Protein AF-A0AAD7PXU4-F1 (afdb_monomer)

Sequence (108 aa):
MTDHETQLEQERKEREARAADGGWTVVVHHKGRKKTTDSESGIAVGSVAQAVVEDKVAKKKHKEVGLDFYRFQKREAQRNEVMTLQKKFEEDKKRIQLLRAARKFKPY

Foldseek 3Di:
DPVVVVVVVVVVVVVQVVCVVVVHHDDDDPPDDPVQADPPPRDRPDDDDVVVVVVVVVPDDPPDCPCPVDPVSVVVVVVVVVVVVVVVVVVVVVVVVVVVVVDPDDPD

Solvent-accessible surface area (backbone atoms only — not comparable to full-atom values): 6874 Å² total; per-residue (Å²): 126,66,65,64,57,54,53,55,53,50,55,50,52,53,53,53,52,62,34,53,78,71,78,48,79,82,86,76,80,81,88,80,77,76,94,40,53,51,92,88,74,70,54,69,72,73,80,76,55,66,68,64,53,51,54,54,54,70,69,44,73,80,90,55,84,55,95,56,81,47,75,64,51,52,53,49,53,51,49,52,51,51,52,54,51,52,54,51,49,54,53,48,51,52,52,51,51,54,52,56,72,71,50,81,81,73,96,121

Structure (mmCIF, N/CA/C/O backbone):
data_AF-A0AAD7PXU4-F1
#
_entry.id   AF-A0AAD7PXU4-F1
#
loop_
_atom_site.group_PDB
_atom_site.id
_atom_site.type_symbol
_atom_site.label_atom_id
_atom_site.label_alt_id
_atom_site.label_comp_id
_atom_site.label_asym_id
_atom_site.label_entity_id
_atom_site.label_seq_id
_atom_site.pdbx_PDB_ins_code
_atom_site.Cartn_x
_atom_site.Cartn_y
_atom_site.Cartn_z
_atom_site.occupancy
_atom_site.B_iso_or_equiv
_atom_site.auth_seq_id
_atom_site.auth_comp_id
_atom_site.auth_asym_id
_atom_site.auth_atom_id
_atom_site.pdbx_PDB_model_num
ATOM 1 N N . MET A 1 1 ? 32.723 28.538 -53.631 1.00 51.88 1 MET A N 1
ATOM 2 C CA . MET A 1 1 ? 31.747 28.253 -52.550 1.00 51.88 1 MET A CA 1
ATOM 3 C C . MET A 1 1 ? 31.059 26.900 -52.733 1.00 51.88 1 MET A C 1
ATOM 5 O O . MET A 1 1 ? 30.676 26.315 -51.737 1.00 51.88 1 MET A O 1
ATOM 9 N N . THR A 1 2 ? 30.956 26.369 -53.955 1.00 61.09 2 THR A N 1
ATOM 10 C CA .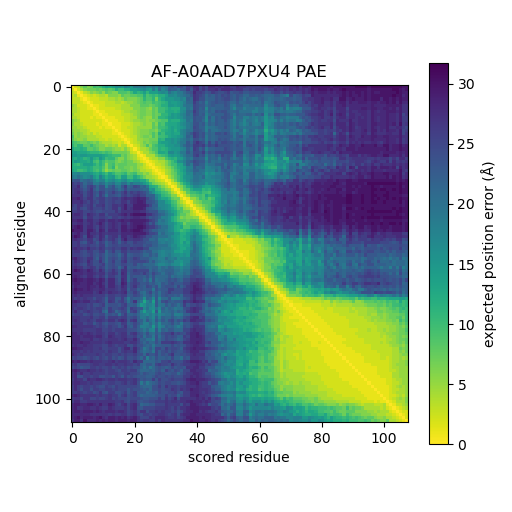 THR A 1 2 ? 30.355 25.057 -54.269 1.00 61.09 2 THR A CA 1
ATOM 11 C C . THR A 1 2 ? 31.239 23.861 -53.905 1.00 61.09 2 THR A C 1
ATOM 13 O O . THR A 1 2 ? 30.738 22.817 -53.504 1.00 61.09 2 THR A O 1
ATOM 16 N N . ASP A 1 3 ? 32.561 24.013 -53.986 1.00 65.69 3 ASP A N 1
ATOM 17 C CA . ASP A 1 3 ? 33.477 22.867 -53.898 1.00 65.69 3 ASP A CA 1
ATOM 18 C C . ASP A 1 3 ? 33.552 22.282 -52.478 1.00 65.69 3 ASP A C 1
ATOM 20 O O . ASP A 1 3 ? 33.613 21.069 -52.296 1.00 65.69 3 ASP A O 1
ATOM 24 N N . HIS A 1 4 ? 33.441 23.134 -51.456 1.00 67.62 4 HIS A N 1
ATOM 25 C CA . HIS A 1 4 ? 33.447 22.712 -50.054 1.00 67.62 4 HIS A CA 1
ATOM 26 C C . HIS A 1 4 ? 32.209 21.875 -49.692 1.00 67.62 4 HIS A C 1
ATOM 28 O O . HIS A 1 4 ? 32.315 20.901 -48.954 1.00 67.62 4 HIS A O 1
ATOM 34 N N . GLU A 1 5 ? 31.035 22.210 -50.237 1.00 69.31 5 GLU A N 1
ATOM 35 C CA . GLU A 1 5 ? 29.807 21.433 -50.016 1.00 69.31 5 GLU A CA 1
ATOM 36 C C . GLU A 1 5 ? 29.887 20.061 -50.694 1.00 69.31 5 GLU A C 1
ATOM 3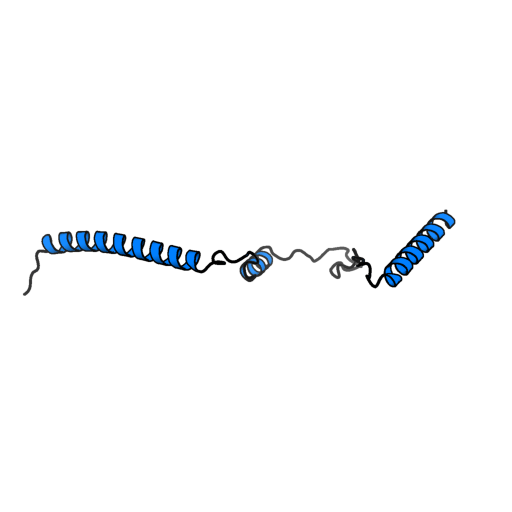8 O O . GLU A 1 5 ? 29.492 19.054 -50.105 1.00 69.31 5 GLU A O 1
ATOM 43 N N . THR A 1 6 ? 30.476 19.999 -51.893 1.00 76.44 6 THR A N 1
ATOM 44 C CA . THR A 1 6 ? 30.658 18.728 -52.609 1.00 76.44 6 THR A CA 1
ATOM 45 C C . THR A 1 6 ? 31.620 17.778 -51.894 1.00 76.44 6 THR A C 1
ATOM 47 O O . THR A 1 6 ? 31.345 16.580 -51.822 1.00 76.44 6 THR A O 1
ATOM 50 N N . GLN A 1 7 ? 32.700 18.301 -51.303 1.00 74.81 7 GLN A N 1
ATOM 51 C CA . GLN A 1 7 ? 33.641 17.502 -50.510 1.00 74.81 7 GLN A CA 1
ATOM 52 C C . GLN A 1 7 ? 32.977 16.937 -49.247 1.00 74.81 7 GLN A C 1
ATOM 54 O O . GLN A 1 7 ? 33.157 15.765 -48.918 1.00 74.81 7 GLN A O 1
ATOM 59 N N . LEU A 1 8 ? 32.135 17.735 -48.587 1.00 75.06 8 LEU A N 1
ATOM 60 C CA . LEU A 1 8 ? 31.433 17.334 -47.366 1.00 75.06 8 LEU A CA 1
ATOM 61 C C . LEU A 1 8 ? 30.385 16.235 -47.622 1.00 75.06 8 LEU A C 1
ATOM 63 O O . LEU A 1 8 ? 30.201 15.336 -46.797 1.00 75.06 8 LEU A O 1
ATOM 67 N N . GLU A 1 9 ? 29.706 16.270 -48.774 1.00 71.12 9 GLU A N 1
ATOM 68 C CA . GLU A 1 9 ? 28.792 15.193 -49.176 1.00 71.12 9 GLU A CA 1
ATOM 69 C C . GLU A 1 9 ? 29.515 13.885 -49.512 1.00 71.12 9 GLU A C 1
ATOM 71 O O . GLU A 1 9 ? 28.997 12.806 -49.204 1.00 71.12 9 GLU A O 1
ATOM 76 N N . GLN A 1 10 ? 30.684 13.965 -50.153 1.00 76.31 10 GLN A N 1
ATOM 77 C CA . GLN A 1 10 ? 31.490 12.789 -50.487 1.00 76.31 10 GLN A CA 1
ATOM 78 C C . GLN A 1 10 ? 31.989 12.095 -49.218 1.00 76.31 10 GLN A C 1
ATOM 80 O O . GLN A 1 10 ? 31.752 10.899 -49.047 1.00 76.31 10 GLN A O 1
ATOM 85 N N . GLU A 1 11 ? 32.548 12.855 -48.273 1.00 76.38 11 GLU A N 1
ATOM 86 C CA . GLU A 1 11 ? 33.023 12.323 -46.990 1.00 76.38 11 GLU A CA 1
ATOM 87 C C . GLU A 1 11 ? 31.890 11.655 -46.192 1.00 76.38 11 GLU A C 1
ATOM 89 O O . GLU A 1 11 ? 32.058 10.589 -45.590 1.00 76.38 11 GLU A O 1
ATOM 94 N N . ARG A 1 12 ? 30.687 12.242 -46.223 1.00 73.56 12 ARG A N 1
ATOM 95 C CA . ARG A 1 12 ? 29.518 11.665 -45.556 1.00 73.56 12 ARG A CA 1
ATOM 96 C C . ARG A 1 12 ? 29.105 10.325 -46.173 1.00 73.56 12 ARG A C 1
ATOM 98 O O . ARG A 1 12 ? 28.836 9.383 -45.426 1.00 73.56 12 ARG A O 1
ATOM 105 N N . LYS A 1 13 ? 29.068 10.226 -47.504 1.00 76.06 13 LYS A N 1
ATOM 10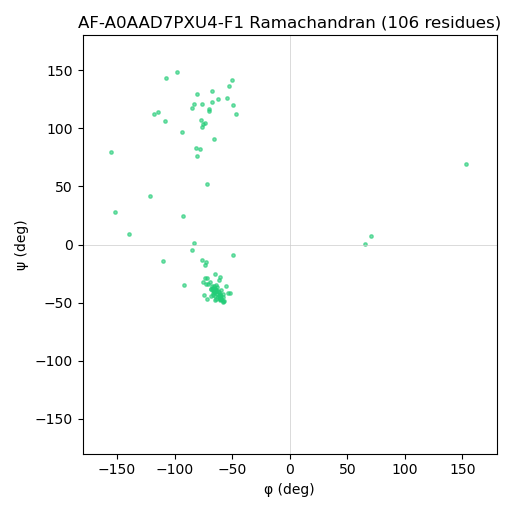6 C CA . LYS A 1 13 ? 28.726 8.983 -48.219 1.00 76.06 13 LYS A CA 1
ATOM 107 C C . LYS A 1 13 ? 29.765 7.888 -47.971 1.00 76.06 13 LYS A C 1
ATOM 109 O O . LYS A 1 13 ? 29.389 6.745 -47.727 1.00 76.06 13 LYS A O 1
ATOM 114 N N . GLU A 1 14 ? 31.051 8.233 -47.956 1.00 75.81 14 GLU A N 1
ATOM 115 C CA . GLU A 1 14 ? 32.131 7.290 -47.634 1.00 75.81 14 GLU A CA 1
ATOM 116 C C . GLU A 1 14 ? 32.039 6.772 -46.196 1.00 75.81 14 GLU A C 1
ATOM 118 O O . GLU A 1 14 ? 32.234 5.582 -45.937 1.00 75.81 14 GLU A O 1
ATOM 123 N N . ARG A 1 15 ? 31.684 7.644 -45.249 1.00 69.38 15 ARG A N 1
ATOM 124 C CA . ARG A 1 15 ? 31.475 7.258 -43.850 1.00 69.38 15 ARG A CA 1
ATOM 125 C C . ARG A 1 15 ? 30.261 6.345 -43.670 1.00 69.38 15 ARG A C 1
ATOM 127 O O . ARG A 1 15 ? 30.326 5.415 -42.868 1.00 69.38 15 ARG A O 1
ATOM 134 N N . GLU A 1 16 ? 29.174 6.599 -44.398 1.00 67.50 16 GLU A N 1
ATOM 135 C CA . GLU A 1 16 ? 27.981 5.742 -44.411 1.00 67.50 16 GLU A CA 1
ATOM 136 C C . GLU A 1 16 ? 28.287 4.368 -45.040 1.00 67.50 16 GLU A C 1
ATOM 138 O O . GLU A 1 16 ? 27.903 3.345 -44.471 1.00 67.50 16 GLU A O 1
ATOM 143 N N . ALA A 1 17 ? 29.057 4.323 -46.134 1.00 70.06 17 ALA A N 1
ATOM 144 C CA . ALA A 1 17 ? 29.501 3.076 -46.762 1.00 70.06 17 ALA A CA 1
ATOM 145 C C . ALA A 1 17 ? 30.415 2.254 -45.836 1.00 70.06 17 ALA A C 1
ATOM 147 O O . ALA A 1 17 ? 30.163 1.075 -45.603 1.00 70.06 17 ALA A O 1
ATOM 148 N N . ARG A 1 18 ? 31.406 2.898 -45.204 1.00 67.38 18 ARG A N 1
ATOM 149 C CA . ARG A 1 18 ? 32.304 2.243 -44.237 1.00 67.38 18 ARG A CA 1
ATOM 150 C C . ARG A 1 18 ? 31.556 1.691 -43.017 1.00 67.38 18 ARG A C 1
ATOM 152 O O . ARG A 1 18 ? 31.989 0.704 -42.429 1.00 67.38 18 ARG A O 1
ATOM 159 N N . ALA A 1 19 ? 30.451 2.316 -42.611 1.00 64.50 19 ALA A N 1
ATOM 160 C CA . ALA A 1 19 ? 29.620 1.799 -41.527 1.00 64.50 19 ALA A CA 1
ATOM 161 C C . ALA A 1 19 ? 28.813 0.554 -41.946 1.00 64.50 19 ALA A C 1
ATOM 163 O O . ALA A 1 19 ? 28.630 -0.351 -41.131 1.00 64.50 19 ALA A O 1
ATOM 164 N N . ALA A 1 20 ? 28.379 0.475 -43.209 1.00 64.12 20 ALA A N 1
ATOM 165 C CA . ALA A 1 20 ? 27.622 -0.662 -43.733 1.00 64.12 20 ALA A CA 1
ATOM 166 C C . ALA A 1 20 ? 28.448 -1.964 -43.776 1.00 64.12 20 ALA A C 1
ATOM 168 O O . ALA A 1 20 ? 27.913 -3.028 -43.457 1.00 64.12 20 ALA A O 1
ATOM 169 N N . ASP A 1 21 ? 29.750 -1.878 -44.064 1.00 71.12 21 ASP A N 1
ATOM 170 C CA . ASP A 1 21 ? 30.656 -3.039 -44.131 1.00 71.12 21 ASP A CA 1
ATOM 171 C C . ASP A 1 21 ? 30.837 -3.752 -42.776 1.00 71.12 21 ASP A C 1
ATOM 173 O O . ASP A 1 21 ? 31.115 -4.949 -42.720 1.00 71.12 21 ASP A O 1
ATOM 177 N N . GLY A 1 22 ? 30.647 -3.035 -41.663 1.00 76.62 22 GLY A N 1
ATOM 178 C CA . GLY A 1 22 ? 30.750 -3.577 -40.305 1.00 76.62 22 GLY A CA 1
ATOM 179 C C . GLY A 1 22 ? 29.487 -4.278 -39.798 1.00 76.62 22 GLY A C 1
ATOM 180 O O . GLY A 1 22 ? 29.464 -4.700 -38.643 1.00 76.62 22 GLY A O 1
ATOM 181 N N . GLY A 1 23 ? 28.422 -4.363 -40.607 1.00 79.94 23 GLY A N 1
ATOM 182 C CA . GLY A 1 23 ? 27.139 -4.958 -40.209 1.00 79.94 23 GLY A CA 1
ATOM 183 C C . GLY A 1 23 ? 26.328 -4.131 -39.198 1.00 79.94 23 GLY A C 1
ATOM 184 O O . GLY A 1 23 ? 25.293 -4.596 -38.723 1.00 79.94 23 GLY A O 1
ATOM 185 N N . TRP A 1 24 ? 26.760 -2.905 -38.879 1.00 70.75 24 TRP A N 1
ATOM 186 C CA . TRP A 1 24 ? 26.060 -1.981 -37.982 1.00 70.75 24 TRP A CA 1
ATOM 187 C C . TRP A 1 24 ? 25.578 -0.756 -38.758 1.00 70.75 24 TRP A C 1
ATOM 189 O O . TRP A 1 24 ? 26.365 0.069 -39.212 1.00 70.75 24 TRP A O 1
ATOM 199 N N . THR A 1 25 ? 24.264 -0.588 -38.880 1.00 78.12 25 THR A N 1
ATOM 200 C CA . THR A 1 25 ? 23.682 0.589 -39.538 1.00 78.12 25 THR A CA 1
ATOM 201 C C . THR A 1 25 ? 23.653 1.795 -38.598 1.00 78.12 25 THR A C 1
ATOM 203 O O . THR A 1 25 ? 23.126 1.706 -37.486 1.00 78.12 25 THR A O 1
ATOM 206 N N . VAL A 1 26 ? 24.150 2.948 -39.059 1.00 79.38 26 VAL A N 1
ATOM 207 C CA . VAL A 1 26 ? 24.058 4.222 -38.325 1.00 79.38 26 VAL A CA 1
ATOM 208 C C . VAL A 1 26 ? 22.608 4.708 -38.320 1.00 79.38 26 VAL A C 1
ATOM 210 O O . VAL A 1 26 ? 22.039 5.026 -39.362 1.00 79.38 26 VAL A O 1
ATOM 213 N N . VAL A 1 27 ? 22.003 4.800 -37.133 1.00 79.94 27 VAL A N 1
ATOM 214 C CA . VAL A 1 27 ? 20.660 5.370 -36.970 1.00 79.94 27 VAL A CA 1
ATOM 215 C C . VAL A 1 27 ? 20.748 6.890 -37.081 1.00 79.94 27 VAL A C 1
ATOM 217 O O . VAL A 1 27 ? 21.161 7.577 -36.146 1.00 79.94 27 VAL A O 1
ATOM 220 N N . VAL A 1 28 ? 20.339 7.431 -38.227 1.00 79.81 28 VAL A N 1
ATOM 221 C CA . VAL A 1 28 ? 20.199 8.878 -38.416 1.00 79.81 28 VAL A CA 1
ATOM 222 C C . VAL A 1 28 ? 18.825 9.311 -37.912 1.00 79.81 28 VAL A C 1
ATOM 224 O O . VAL A 1 28 ? 17.788 8.911 -38.440 1.00 79.81 28 VAL A O 1
ATOM 227 N N . HIS A 1 29 ? 18.793 10.160 -36.885 1.00 66.12 29 HIS A N 1
ATOM 228 C CA . HIS A 1 29 ? 17.549 10.786 -36.452 1.00 66.12 29 HIS A CA 1
ATOM 229 C C . HIS A 1 29 ? 17.193 11.929 -37.414 1.00 66.12 29 HIS A C 1
ATOM 231 O O . HIS A 1 29 ? 17.802 12.999 -37.369 1.00 66.12 29 HIS A O 1
ATOM 237 N N . HIS A 1 30 ? 16.173 11.741 -38.254 1.00 64.25 30 HIS A N 1
ATOM 238 C CA . HIS A 1 30 ? 15.599 12.826 -39.053 1.00 64.25 30 HIS A CA 1
ATOM 239 C C . HIS A 1 30 ? 14.942 13.866 -38.136 1.00 64.25 30 HIS A C 1
ATOM 241 O O . HIS A 1 30 ? 13.764 13.782 -37.780 1.00 64.25 30 HIS A O 1
ATOM 247 N N . LYS A 1 31 ? 15.708 14.881 -37.729 1.00 56.84 31 LYS A N 1
ATOM 248 C CA . LYS A 1 31 ? 15.183 16.032 -36.993 1.00 56.84 31 LYS A CA 1
ATOM 249 C C . LYS A 1 31 ? 14.484 16.968 -37.979 1.00 56.84 31 LYS A C 1
ATOM 251 O O . LYS A 1 31 ? 15.074 17.934 -38.437 1.00 56.84 31 LYS A O 1
ATOM 256 N N . GLY A 1 32 ? 13.229 16.670 -38.317 1.00 61.38 32 GLY A N 1
ATOM 257 C CA . GLY A 1 32 ? 12.433 17.585 -39.138 1.00 61.38 32 GLY A CA 1
ATOM 258 C C . GLY A 1 32 ? 11.334 16.945 -39.971 1.00 61.38 32 GLY A C 1
ATOM 259 O O . GLY A 1 32 ? 11.401 16.968 -41.190 1.00 61.38 32 GLY A O 1
ATOM 260 N N . ARG A 1 33 ? 10.276 16.446 -39.325 1.00 51.84 33 ARG A N 1
ATOM 261 C CA . ARG A 1 33 ? 8.921 16.528 -39.895 1.00 51.84 33 ARG A CA 1
ATOM 262 C C . ARG A 1 33 ? 7.881 16.477 -38.781 1.00 51.84 33 ARG A C 1
ATOM 264 O O . ARG A 1 33 ? 7.273 15.441 -38.526 1.00 51.84 33 ARG A O 1
ATOM 271 N N . LYS A 1 34 ? 7.651 17.606 -38.106 1.00 52.97 34 LYS A N 1
ATOM 272 C CA . LYS A 1 34 ? 6.396 17.769 -37.365 1.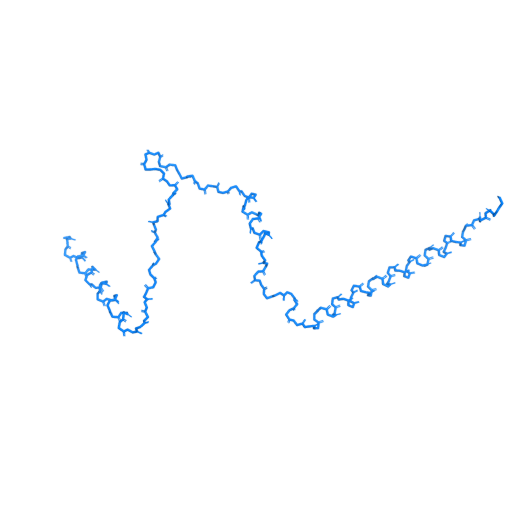00 52.97 34 LYS A CA 1
ATOM 273 C C . LYS A 1 34 ? 5.293 18.010 -38.394 1.00 52.97 34 LYS A C 1
ATOM 275 O O . LYS A 1 34 ? 5.220 19.085 -38.973 1.00 52.97 34 LYS A O 1
ATOM 280 N N . LYS A 1 35 ? 4.452 17.004 -38.655 1.00 54.22 35 LYS A N 1
ATOM 281 C CA . LYS A 1 35 ? 3.217 17.148 -39.449 1.00 54.22 35 LYS A CA 1
ATOM 282 C C . LYS A 1 35 ? 2.139 17.918 -38.660 1.00 54.22 35 LYS A C 1
ATOM 284 O O . LYS A 1 35 ? 1.046 17.404 -38.459 1.00 54.22 35 LYS A O 1
ATOM 289 N N . THR A 1 36 ? 2.468 19.091 -38.127 1.00 53.00 36 THR A N 1
ATOM 290 C CA . THR A 1 36 ? 1.540 19.903 -37.311 1.00 53.00 36 THR A CA 1
ATOM 291 C C . THR A 1 36 ? 1.629 21.398 -37.612 1.00 53.00 36 THR A C 1
ATOM 293 O O . THR A 1 36 ? 1.063 22.195 -36.871 1.00 53.00 36 THR A O 1
ATOM 296 N N . THR A 1 37 ? 2.358 21.785 -38.658 1.00 49.97 37 THR A N 1
ATOM 297 C CA . THR A 1 37 ? 2.438 23.171 -39.119 1.00 49.97 37 THR A CA 1
ATOM 298 C C . THR A 1 37 ? 1.874 23.202 -40.528 1.00 49.97 37 THR A C 1
ATOM 300 O O . THR A 1 37 ? 2.428 22.574 -41.430 1.00 49.97 37 THR A O 1
ATOM 303 N N . ASP A 1 38 ? 0.733 23.861 -40.675 1.00 49.41 38 ASP A N 1
ATOM 304 C CA . ASP A 1 38 ? 0.145 24.187 -41.966 1.00 49.41 38 ASP A CA 1
ATOM 305 C C . ASP A 1 38 ? 1.042 25.215 -42.681 1.00 49.41 38 ASP A C 1
ATOM 307 O O . ASP A 1 38 ? 1.510 26.177 -42.065 1.00 49.41 38 ASP A O 1
ATOM 311 N N . SER A 1 39 ? 1.356 24.964 -43.955 1.00 55.34 39 SER A N 1
ATOM 312 C CA . SER A 1 39 ? 2.341 25.736 -44.728 1.00 55.34 39 SER A CA 1
ATOM 313 C C . SER A 1 39 ? 1.854 27.130 -45.118 1.00 55.34 39 SER A C 1
ATOM 315 O O . SER A 1 39 ? 2.673 27.959 -45.503 1.00 55.34 39 SER A O 1
ATOM 317 N N . GLU A 1 40 ? 0.551 27.388 -45.019 1.00 55.84 40 GLU A N 1
ATOM 318 C CA . GLU A 1 40 ? -0.051 28.679 -45.362 1.00 55.84 40 GLU A CA 1
ATOM 319 C C . GLU A 1 40 ? -0.146 29.623 -44.153 1.00 55.84 40 GLU A C 1
ATOM 321 O O . GLU A 1 40 ? 0.055 30.827 -44.285 1.00 55.84 40 GLU A O 1
ATOM 326 N N . SER A 1 41 ? -0.384 29.085 -42.953 1.00 58.69 41 SER A N 1
ATOM 327 C CA . SER A 1 41 ? -0.658 29.887 -41.754 1.00 58.69 41 SER A CA 1
ATOM 328 C C . SER A 1 41 ? 0.459 29.881 -40.702 1.00 58.69 41 SER A C 1
ATOM 330 O O . SER A 1 41 ? 0.447 30.716 -39.800 1.00 58.69 41 SER A O 1
ATOM 332 N N . GLY A 1 42 ? 1.443 28.974 -40.776 1.00 55.94 42 GLY A N 1
ATOM 333 C CA . GLY A 1 42 ? 2.608 28.954 -39.875 1.00 55.94 42 GLY A CA 1
ATOM 334 C C . GLY A 1 42 ? 2.302 28.661 -38.395 1.00 55.94 42 GLY A C 1
ATOM 335 O O . GLY A 1 42 ? 3.224 28.596 -37.577 1.00 55.94 42 GLY A O 1
ATOM 336 N N . ILE A 1 43 ? 1.037 28.445 -38.023 1.00 50.78 43 ILE A N 1
ATOM 337 C CA . ILE A 1 43 ? 0.627 28.209 -36.637 1.00 50.78 43 ILE A CA 1
ATOM 338 C C . ILE A 1 43 ? 0.844 26.732 -36.289 1.00 50.78 43 ILE A C 1
ATOM 340 O O . ILE A 1 43 ? 0.282 25.822 -36.898 1.00 50.78 43 ILE A O 1
ATOM 344 N N . ALA A 1 44 ? 1.673 26.487 -35.274 1.00 50.22 44 ALA A N 1
ATOM 345 C CA . ALA A 1 44 ? 1.921 25.155 -34.743 1.00 50.22 44 ALA A CA 1
ATOM 346 C C . ALA A 1 44 ? 0.740 24.694 -33.869 1.00 50.22 44 ALA A C 1
ATOM 348 O O . ALA A 1 44 ? 0.644 25.056 -32.695 1.00 50.22 44 ALA A O 1
ATOM 349 N N . VAL A 1 45 ? -0.141 23.848 -34.410 1.00 54.06 45 VAL A N 1
ATOM 350 C CA . VAL A 1 45 ? -1.229 23.221 -33.638 1.00 54.06 45 VAL A CA 1
ATOM 351 C C . VAL A 1 45 ? -0.652 22.022 -32.885 1.00 54.06 45 VAL A C 1
ATOM 353 O O . VAL A 1 45 ? -0.658 20.888 -33.358 1.00 54.06 45 VAL A O 1
ATOM 356 N N . GLY A 1 46 ? -0.041 22.282 -31.732 1.00 57.78 46 GLY A N 1
ATOM 357 C CA . GLY A 1 46 ? 0.707 21.261 -30.999 1.00 57.78 46 GLY A CA 1
ATOM 358 C C . GLY A 1 46 ? 0.756 21.456 -29.491 1.00 57.78 46 GLY A C 1
ATOM 359 O O . GLY A 1 46 ? 1.725 21.023 -28.873 1.00 57.78 46 GLY A O 1
ATOM 360 N N . SER A 1 47 ? -0.247 22.092 -28.886 1.00 57.56 47 SER A N 1
ATOM 361 C CA . SER A 1 47 ? -0.431 22.085 -27.434 1.00 57.56 47 SER A CA 1
ATOM 362 C C . SER A 1 47 ? -1.388 20.953 -27.058 1.00 57.56 47 SER A C 1
ATOM 364 O O . SER A 1 47 ? -2.607 21.067 -27.133 1.00 57.56 47 SER A O 1
ATOM 366 N N . VAL A 1 48 ? -0.837 19.804 -26.666 1.00 60.59 48 VAL A N 1
ATOM 367 C CA . VAL A 1 48 ? -1.645 18.786 -25.984 1.00 60.59 48 VAL A CA 1
ATOM 368 C C . VAL A 1 48 ? -2.022 19.370 -24.623 1.00 60.59 48 VAL A C 1
ATOM 370 O O . VAL A 1 48 ? -1.134 19.759 -23.866 1.00 60.59 48 VAL A O 1
ATOM 373 N N . ALA A 1 49 ? -3.321 19.463 -24.326 1.00 68.88 49 ALA A N 1
ATOM 374 C CA . ALA A 1 49 ? -3.806 19.945 -23.035 1.00 68.88 49 ALA A CA 1
ATOM 375 C C . ALA A 1 49 ? -3.139 19.165 -21.889 1.00 68.88 49 ALA A C 1
ATOM 377 O O . ALA A 1 49 ? -3.028 17.939 -21.967 1.00 68.88 49 ALA A O 1
ATOM 378 N N . GLN A 1 50 ? -2.708 19.866 -20.833 1.00 67.69 50 GLN A N 1
ATOM 379 C CA . GLN A 1 50 ? -1.993 19.266 -19.696 1.00 67.69 50 GLN A CA 1
ATOM 380 C C . GLN A 1 50 ? -2.740 18.060 -19.121 1.00 67.69 50 GLN A C 1
ATOM 382 O O . GLN A 1 50 ? -2.137 17.007 -18.944 1.00 67.69 50 GLN A O 1
ATOM 387 N N . ALA A 1 51 ? -4.066 18.159 -19.002 1.00 70.62 51 ALA A N 1
ATOM 388 C CA . ALA A 1 51 ? -4.924 17.062 -18.566 1.00 70.62 51 ALA A CA 1
ATOM 389 C C . ALA A 1 51 ? -4.724 15.778 -19.391 1.00 70.62 51 ALA A C 1
ATOM 391 O O . ALA A 1 51 ? -4.629 14.693 -18.836 1.00 70.62 51 ALA A O 1
ATOM 392 N N . VAL A 1 52 ? -4.581 15.874 -20.717 1.00 73.38 52 VAL A N 1
ATOM 393 C CA . VAL A 1 52 ? -4.367 14.704 -21.590 1.00 73.38 52 VAL A CA 1
ATOM 394 C C . VAL A 1 52 ? -2.958 14.127 -21.423 1.00 73.38 52 VAL A C 1
ATOM 396 O O . VAL A 1 52 ? -2.751 12.928 -21.624 1.00 73.38 52 VAL A O 1
ATOM 399 N N . VAL A 1 53 ? -1.973 14.956 -21.069 1.00 73.38 53 VAL A N 1
ATOM 400 C CA . VAL A 1 53 ? -0.614 14.496 -20.750 1.00 73.38 53 VAL A CA 1
ATOM 401 C C . VAL A 1 53 ? -0.607 13.767 -19.409 1.00 73.38 53 VAL A C 1
ATOM 403 O O . VAL A 1 53 ? -0.085 12.656 -19.341 1.00 73.38 53 VAL A O 1
ATOM 406 N N . GLU A 1 54 ? -1.238 14.336 -18.386 1.00 74.56 54 GLU A N 1
ATOM 407 C CA . GLU A 1 54 ? -1.366 13.746 -17.049 1.00 74.56 54 GLU A CA 1
ATOM 408 C C . GLU A 1 54 ? -2.103 12.406 -17.095 1.00 74.56 54 GLU A C 1
ATOM 410 O O . GLU A 1 54 ? -1.603 11.409 -16.576 1.00 74.56 54 GLU A O 1
ATOM 415 N N . ASP A 1 55 ? -3.210 12.329 -17.833 1.00 76.62 55 ASP A N 1
ATOM 416 C CA . ASP A 1 55 ? -3.994 11.101 -17.988 1.00 76.62 55 ASP A CA 1
ATOM 417 C C . ASP A 1 55 ? -3.192 9.995 -18.700 1.00 76.62 55 ASP A C 1
ATOM 419 O O . ASP A 1 55 ? -3.286 8.807 -18.380 1.00 76.62 55 ASP A O 1
ATOM 423 N N . LYS A 1 56 ? -2.333 10.376 -19.657 1.00 76.44 56 LYS A N 1
ATOM 424 C CA . LYS A 1 56 ? -1.401 9.454 -20.327 1.00 76.44 56 LYS A CA 1
ATOM 425 C C . LYS A 1 56 ? -0.231 9.042 -19.435 1.00 76.44 56 LYS A C 1
ATOM 427 O O . LYS A 1 56 ? 0.307 7.956 -19.641 1.00 76.44 56 LYS A O 1
ATOM 432 N N . VAL A 1 57 ? 0.193 9.883 -18.494 1.00 72.75 57 VAL A N 1
ATOM 433 C CA . VAL A 1 57 ? 1.231 9.550 -17.507 1.00 72.75 57 VAL A CA 1
ATOM 434 C C . VAL A 1 57 ? 0.661 8.613 -16.443 1.00 72.75 57 VAL A C 1
ATOM 436 O 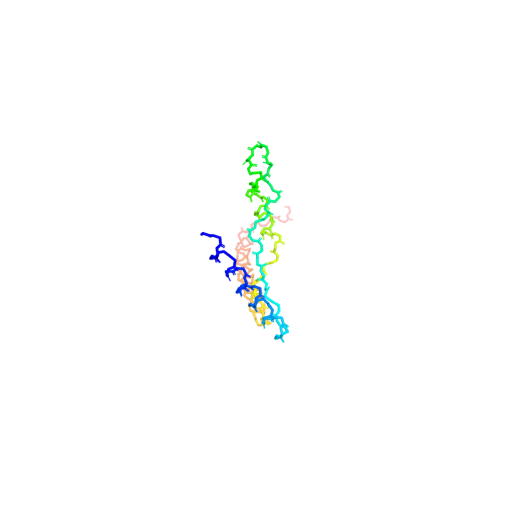O . VAL A 1 57 ? 1.276 7.585 -16.180 1.00 72.75 57 VAL A O 1
ATOM 439 N N . ALA A 1 58 ? -0.546 8.872 -15.939 1.00 72.50 58 ALA A N 1
ATOM 440 C CA . ALA A 1 58 ? -1.234 8.013 -14.975 1.00 72.50 58 ALA A CA 1
ATOM 441 C C . ALA A 1 58 ? -1.554 6.616 -15.541 1.00 72.50 58 ALA A C 1
ATOM 443 O O . ALA A 1 58 ? -1.447 5.611 -14.841 1.00 72.50 58 ALA A O 1
ATOM 444 N N . LYS A 1 59 ? -1.906 6.526 -16.832 1.00 72.25 59 LYS A N 1
ATOM 445 C CA . LYS A 1 59 ? -2.172 5.244 -17.516 1.00 72.25 59 LYS A CA 1
ATOM 446 C C . LYS A 1 59 ? -0.907 4.458 -17.871 1.00 72.25 59 LYS A C 1
ATOM 448 O O . LYS A 1 59 ? -1.002 3.279 -18.226 1.00 72.25 59 LYS A O 1
ATOM 453 N N . LYS A 1 60 ? 0.282 5.066 -17.807 1.00 71.19 60 LYS A N 1
ATOM 454 C CA . LYS A 1 60 ? 1.536 4.325 -17.984 1.00 71.19 60 LYS A CA 1
ATOM 455 C C . LYS A 1 60 ? 1.815 3.543 -16.707 1.00 71.19 60 LYS A C 1
ATOM 457 O O . LYS A 1 60 ? 1.976 4.113 -15.637 1.00 71.19 60 LYS A O 1
ATOM 462 N N . LYS A 1 61 ? 1.923 2.218 -16.837 1.00 62.44 61 LYS A N 1
ATOM 463 C CA . LYS A 1 61 ? 2.451 1.363 -15.768 1.00 62.44 61 LYS A CA 1
ATOM 464 C C . LYS A 1 61 ? 3.830 1.904 -15.375 1.00 62.44 61 LYS A C 1
ATOM 466 O O . LYS A 1 61 ? 4.662 2.095 -16.265 1.00 62.44 61 LYS A O 1
ATOM 471 N N . HIS A 1 62 ? 4.042 2.184 -14.085 1.00 62.41 62 HIS A N 1
ATOM 472 C CA . HIS A 1 62 ? 5.326 2.662 -13.567 1.00 62.41 62 HIS A CA 1
ATOM 473 C C . HIS A 1 62 ? 6.441 1.750 -14.087 1.00 62.41 62 HIS A C 1
ATOM 475 O O . HIS A 1 62 ? 6.412 0.537 -13.894 1.00 62.41 62 HIS A O 1
ATOM 481 N N . LYS A 1 63 ? 7.378 2.344 -14.828 1.00 59.50 63 LYS A N 1
ATOM 482 C CA . LYS A 1 63 ? 8.441 1.646 -15.563 1.00 59.50 63 LYS A CA 1
ATOM 483 C C . LYS A 1 63 ? 9.718 1.519 -14.729 1.00 59.50 63 LYS A C 1
ATOM 485 O O . LYS A 1 63 ? 10.812 1.432 -15.274 1.00 59.50 63 LYS A O 1
ATOM 490 N N . GLU A 1 64 ? 9.565 1.565 -13.416 1.00 62.84 64 GLU A N 1
ATOM 491 C CA . GLU A 1 64 ? 10.630 1.339 -12.453 1.00 62.84 64 GLU A CA 1
ATOM 492 C C . GLU A 1 64 ? 10.523 -0.105 -11.979 1.00 62.84 64 GLU A C 1
ATOM 494 O O . GLU A 1 64 ? 9.429 -0.677 -11.964 1.00 62.84 64 GLU A O 1
ATOM 499 N N . VAL A 1 65 ? 11.666 -0.711 -11.647 1.00 62.47 65 VAL A N 1
ATOM 500 C CA . VAL A 1 65 ? 11.718 -2.019 -10.987 1.00 62.47 65 VAL A CA 1
ATOM 501 C C . VAL A 1 65 ? 10.711 -1.961 -9.846 1.00 62.47 65 VAL A C 1
ATOM 503 O O . VAL A 1 65 ? 10.874 -1.142 -8.946 1.00 62.47 65 VAL A O 1
ATOM 506 N N . GLY A 1 66 ? 9.620 -2.729 -9.954 1.00 67.94 66 GLY A N 1
ATOM 507 C CA . GLY A 1 66 ? 8.507 -2.613 -9.018 1.00 67.94 66 GLY A CA 1
ATOM 508 C C . GLY A 1 66 ? 9.043 -2.659 -7.593 1.00 67.94 66 GLY A C 1
ATOM 509 O O . GLY A 1 66 ? 9.966 -3.428 -7.325 1.00 67.94 66 GLY A O 1
ATOM 510 N N . LEU A 1 67 ? 8.465 -1.851 -6.699 1.00 65.31 67 LEU A N 1
ATOM 511 C CA . LEU A 1 67 ? 8.822 -1.739 -5.271 1.00 65.31 67 LEU A CA 1
ATOM 512 C C . LEU A 1 67 ? 8.921 -3.100 -4.538 1.00 65.31 67 LEU A C 1
ATOM 514 O O . LEU A 1 67 ? 9.428 -3.173 -3.425 1.00 65.31 67 LEU A O 1
ATOM 518 N N . ASP A 1 68 ? 8.491 -4.169 -5.209 1.00 71.75 68 ASP A N 1
ATOM 519 C CA . ASP A 1 68 ? 8.440 -5.550 -4.779 1.00 71.75 68 ASP A CA 1
ATOM 520 C C . ASP A 1 68 ? 9.253 -6.512 -5.671 1.00 71.75 68 ASP A C 1
ATOM 522 O O . ASP A 1 68 ? 8.776 -7.602 -6.018 1.00 71.75 68 ASP A O 1
ATOM 526 N N . PHE A 1 69 ? 10.457 -6.134 -6.100 1.00 80.75 69 PHE A N 1
ATOM 527 C CA . PHE A 1 69 ? 11.327 -7.046 -6.852 1.00 80.75 69 PHE A CA 1
ATOM 528 C C . PHE A 1 69 ? 11.576 -8.355 -6.087 1.00 80.75 69 PHE A C 1
ATOM 530 O O . PHE A 1 69 ? 11.607 -9.437 -6.677 1.00 80.75 69 PHE A O 1
ATOM 537 N N . TYR A 1 70 ? 11.683 -8.277 -4.759 1.00 88.00 70 TYR A N 1
ATOM 538 C CA . TYR A 1 70 ? 11.907 -9.435 -3.909 1.00 88.00 70 TYR A CA 1
ATOM 539 C C . TYR A 1 70 ? 10.675 -9.827 -3.097 1.00 88.00 70 TYR A C 1
ATOM 541 O O . TYR A 1 70 ? 9.951 -9.008 -2.534 1.00 88.00 70 TYR A O 1
ATOM 549 N N . ARG A 1 71 ? 10.493 -11.141 -2.922 1.00 87.12 71 ARG A N 1
ATOM 550 C CA . ARG A 1 71 ? 9.370 -11.712 -2.157 1.00 87.12 71 ARG A CA 1
ATOM 551 C C . ARG A 1 71 ? 9.336 -11.270 -0.689 1.00 87.12 71 ARG A C 1
ATOM 553 O O . ARG A 1 71 ? 8.258 -11.262 -0.097 1.00 87.12 71 ARG A O 1
ATOM 560 N N . PHE A 1 72 ? 10.483 -10.940 -0.091 1.00 90.44 72 PHE A N 1
ATOM 561 C CA . PHE A 1 72 ? 10.534 -10.501 1.306 1.00 90.44 72 PHE A CA 1
ATOM 562 C C . PHE A 1 72 ? 9.899 -9.118 1.502 1.00 90.44 72 PHE A C 1
ATOM 564 O O . PHE A 1 72 ? 9.240 -8.924 2.516 1.00 90.44 72 PHE A O 1
ATOM 571 N N . GLN A 1 73 ? 9.986 -8.226 0.506 1.00 88.44 73 GLN A N 1
ATOM 572 C CA . GLN A 1 73 ? 9.402 -6.879 0.557 1.00 88.44 73 GLN A CA 1
ATOM 573 C C . GLN A 1 73 ? 7.880 -6.958 0.733 1.00 88.44 73 GLN A C 1
ATOM 575 O O . GLN A 1 73 ? 7.324 -6.378 1.664 1.00 88.44 73 GLN A O 1
ATOM 580 N N . LYS A 1 74 ? 7.216 -7.806 -0.069 1.00 87.88 74 LYS A N 1
ATOM 581 C CA . LYS A 1 74 ? 5.769 -8.057 0.057 1.00 87.88 74 LYS A CA 1
ATOM 582 C C . LYS A 1 74 ? 5.391 -8.635 1.419 1.00 87.88 74 LYS A C 1
ATOM 584 O O . LYS A 1 74 ? 4.399 -8.224 2.012 1.00 87.88 74 LYS A O 1
ATOM 589 N N . ARG A 1 75 ? 6.174 -9.598 1.920 1.00 92.50 75 ARG A N 1
ATOM 590 C CA . ARG A 1 75 ? 5.904 -10.251 3.210 1.00 92.50 75 ARG A CA 1
ATOM 591 C C . ARG A 1 75 ? 6.045 -9.270 4.375 1.00 92.50 75 ARG A C 1
ATOM 593 O O . ARG A 1 75 ? 5.251 -9.326 5.310 1.00 92.50 75 ARG A O 1
ATOM 600 N N . GLU A 1 76 ? 7.045 -8.397 4.333 1.00 91.62 76 GLU A N 1
ATOM 601 C CA . GLU A 1 76 ? 7.249 -7.366 5.352 1.00 91.62 76 GLU A CA 1
ATOM 602 C C . GLU A 1 76 ? 6.148 -6.310 5.317 1.00 91.62 76 GLU A C 1
ATOM 604 O O . GLU A 1 76 ? 5.592 -5.998 6.368 1.00 91.62 76 GLU A O 1
ATOM 609 N N . ALA A 1 77 ? 5.757 -5.838 4.130 1.00 90.62 77 ALA A N 1
ATOM 610 C CA . ALA A 1 77 ? 4.642 -4.906 3.979 1.00 90.62 77 ALA A CA 1
ATOM 611 C C . ALA A 1 77 ? 3.337 -5.479 4.565 1.00 90.62 77 ALA A C 1
ATOM 613 O O . ALA A 1 77 ? 2.704 -4.839 5.403 1.00 90.62 77 ALA A O 1
ATOM 614 N N . GLN A 1 78 ? 2.994 -6.724 4.213 1.00 93.12 78 GLN A N 1
ATOM 615 C CA . GLN A 1 78 ? 1.818 -7.419 4.750 1.00 93.12 78 GLN A CA 1
ATOM 616 C C . GLN A 1 78 ? 1.891 -7.606 6.269 1.00 93.12 78 GLN A C 1
ATOM 618 O O . GLN A 1 78 ? 0.908 -7.383 6.972 1.00 93.12 78 GLN A O 1
ATOM 623 N N . ARG A 1 79 ? 3.056 -7.999 6.802 1.00 95.62 79 ARG A N 1
ATOM 624 C CA 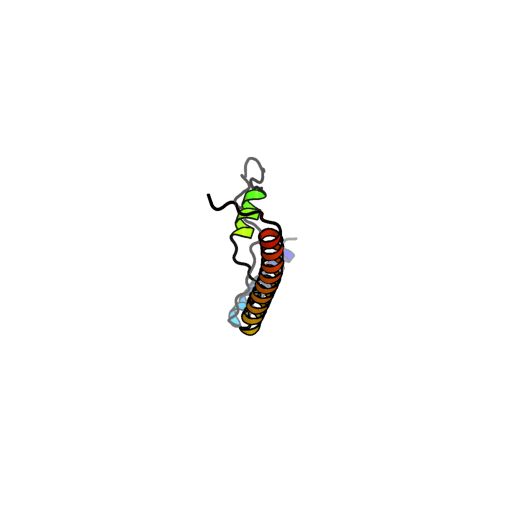. ARG A 1 79 ? 3.246 -8.133 8.253 1.00 95.62 79 ARG A CA 1
ATOM 625 C C . ARG A 1 79 ? 3.016 -6.796 8.951 1.00 95.62 79 ARG A C 1
ATOM 627 O O . ARG A 1 79 ? 2.305 -6.758 9.950 1.00 95.62 79 ARG A O 1
ATOM 634 N N . ASN A 1 80 ? 3.601 -5.719 8.434 1.00 94.50 80 ASN A N 1
ATOM 635 C CA . ASN A 1 80 ? 3.460 -4.389 9.014 1.00 94.50 80 ASN A CA 1
ATOM 636 C C . ASN A 1 80 ? 1.992 -3.953 9.018 1.00 94.50 80 ASN A C 1
ATOM 638 O O . ASN A 1 80 ? 1.496 -3.504 10.049 1.00 94.50 80 ASN A O 1
ATOM 642 N N . GLU A 1 81 ? 1.269 -4.168 7.919 1.00 95.75 81 GLU A N 1
ATOM 643 C CA . GLU A 1 81 ? -0.165 -3.890 7.839 1.00 95.75 81 GLU A CA 1
ATOM 644 C C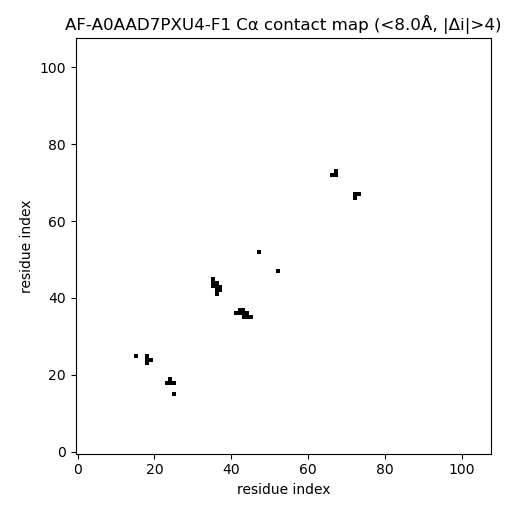 . GLU A 1 81 ? -0.958 -4.674 8.897 1.00 95.75 81 GLU A C 1
ATOM 646 O O . GLU A 1 81 ? -1.690 -4.073 9.688 1.00 95.75 81 GLU A O 1
ATOM 651 N N . VAL A 1 82 ? -0.740 -5.989 9.008 1.00 97.06 82 VAL A N 1
ATOM 652 C CA . VAL A 1 82 ? -1.389 -6.833 10.028 1.00 97.06 82 VAL A CA 1
ATOM 653 C C . VAL A 1 82 ? -1.082 -6.343 11.446 1.00 97.06 82 VAL A C 1
ATOM 655 O O . VAL A 1 82 ? -1.996 -6.248 12.265 1.00 97.06 82 VAL A O 1
ATOM 658 N N . MET A 1 83 ? 0.166 -5.968 11.735 1.00 97.06 83 MET A N 1
ATOM 659 C CA . MET A 1 83 ? 0.547 -5.415 13.040 1.00 97.06 83 MET A CA 1
ATOM 660 C C . MET A 1 83 ? -0.191 -4.104 13.341 1.00 97.06 83 MET A C 1
ATOM 662 O O . MET A 1 83 ? -0.660 -3.901 14.464 1.00 97.06 83 MET A O 1
ATOM 666 N N . THR A 1 84 ? -0.353 -3.219 12.349 1.00 96.94 84 THR A N 1
ATOM 667 C CA . THR A 1 84 ? -1.131 -1.984 12.545 1.00 96.94 84 THR A CA 1
ATOM 668 C C . THR A 1 84 ? -2.610 -2.266 12.810 1.00 96.94 84 THR A C 1
ATOM 670 O O . THR A 1 84 ? -3.211 -1.603 13.659 1.00 96.94 84 THR A O 1
ATOM 673 N N . LEU A 1 85 ? -3.193 -3.261 12.134 1.00 97.75 85 LEU A N 1
ATOM 674 C CA . LEU A 1 85 ? -4.583 -3.671 12.340 1.00 97.75 85 LEU A CA 1
ATOM 675 C C . LEU A 1 85 ? -4.791 -4.278 13.728 1.00 97.75 85 LEU A C 1
ATOM 677 O O . LEU A 1 85 ? -5.752 -3.920 14.406 1.00 97.75 85 LEU A O 1
ATOM 681 N N . GLN A 1 86 ? -3.877 -5.137 14.182 1.00 97.69 86 GLN A N 1
ATOM 682 C CA . GLN A 1 86 ? -3.928 -5.721 15.524 1.00 97.69 86 GLN A CA 1
ATOM 683 C C . GLN A 1 86 ? -3.876 -4.645 16.610 1.00 97.69 86 GLN A C 1
ATOM 685 O O . GLN A 1 86 ? -4.714 -4.647 17.511 1.00 97.69 86 GLN A O 1
ATOM 690 N N . LYS A 1 87 ? -2.962 -3.673 16.485 1.00 98.00 87 LYS A N 1
ATOM 691 C CA . LYS A 1 87 ? -2.862 -2.554 17.430 1.00 98.00 87 LYS A CA 1
ATOM 692 C C . LYS A 1 87 ? -4.176 -1.769 17.525 1.00 98.00 87 LYS A C 1
ATOM 694 O O . LYS A 1 87 ? -4.681 -1.548 18.623 1.00 98.00 87 LYS A O 1
ATOM 699 N N . LYS A 1 88 ? -4.759 -1.396 16.380 1.00 98.06 88 LYS A N 1
ATOM 700 C CA . LYS A 1 88 ? -6.051 -0.688 16.333 1.00 98.06 88 LYS A CA 1
ATOM 701 C C . LYS A 1 88 ? -7.176 -1.519 16.950 1.00 98.06 88 LYS A C 1
ATOM 703 O O . LYS A 1 88 ? -7.973 -1.003 17.726 1.00 98.06 88 LYS A O 1
ATOM 708 N N . PHE A 1 89 ? -7.213 -2.818 16.660 1.00 98.38 89 PHE A N 1
ATOM 709 C CA . PHE A 1 89 ? -8.213 -3.720 17.220 1.00 98.38 89 PHE A CA 1
ATOM 710 C C . PHE A 1 89 ? -8.121 -3.815 18.750 1.00 98.38 89 PHE A C 1
ATOM 712 O O . PHE A 1 89 ? -9.145 -3.818 19.432 1.00 98.38 89 PHE A O 1
ATOM 719 N N . GLU A 1 90 ? -6.913 -3.859 19.312 1.00 98.12 90 GLU A N 1
ATOM 720 C CA . GLU A 1 90 ? -6.717 -3.845 20.765 1.00 98.12 90 GLU A CA 1
ATOM 721 C C . GLU A 1 90 ? -7.165 -2.529 21.410 1.00 98.12 90 GLU A C 1
ATOM 723 O O . GLU A 1 90 ? -7.791 -2.546 22.475 1.00 98.12 90 GLU A O 1
ATOM 728 N N . GLU A 1 91 ? -6.872 -1.393 20.775 1.00 98.19 91 GLU A N 1
ATOM 729 C CA . GLU A 1 91 ? -7.338 -0.071 21.210 1.00 98.19 91 GLU A CA 1
ATOM 730 C C . GLU A 1 91 ? -8.873 0.001 21.214 1.00 98.19 91 GLU A C 1
ATOM 732 O O . GLU A 1 91 ? -9.485 0.396 22.213 1.00 98.19 91 GLU A O 1
ATOM 737 N N . ASP A 1 92 ? -9.507 -0.459 20.137 1.00 98.00 92 ASP A N 1
ATOM 738 C CA . ASP A 1 92 ? -10.963 -0.481 20.009 1.00 98.00 92 ASP A CA 1
ATOM 739 C C . ASP A 1 92 ? -11.607 -1.459 20.995 1.00 98.00 92 ASP A C 1
ATOM 741 O O . ASP A 1 92 ? -12.625 -1.137 21.614 1.00 98.00 92 ASP A O 1
ATOM 745 N N . LYS A 1 93 ? -10.991 -2.622 21.229 1.00 98.00 93 LYS A N 1
ATOM 746 C CA . LYS A 1 93 ? -11.439 -3.588 22.239 1.00 98.00 93 LYS A CA 1
ATOM 747 C C . LYS A 1 93 ? -11.468 -2.955 23.630 1.00 98.00 93 LYS A C 1
ATOM 749 O O . LYS A 1 93 ? -12.468 -3.104 24.335 1.00 98.00 93 LYS A O 1
ATOM 754 N N . LYS A 1 94 ? -10.421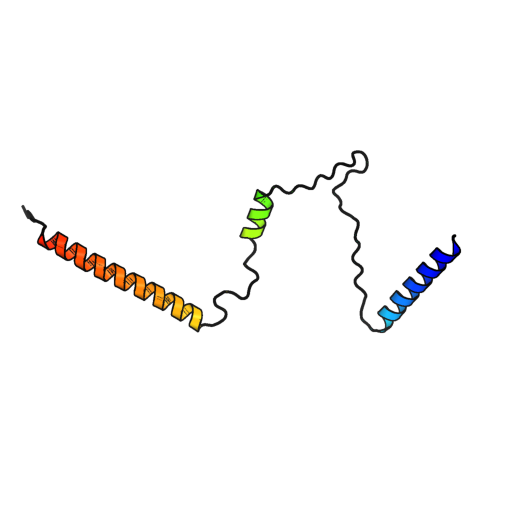 -2.209 24.006 1.00 97.75 94 LYS A N 1
ATOM 755 C CA . LYS A 1 94 ? -10.372 -1.461 25.275 1.00 97.75 94 LYS A CA 1
ATOM 756 C C . LYS A 1 94 ? -11.472 -0.398 25.329 1.00 97.75 94 LYS A C 1
ATOM 758 O O . LYS A 1 94 ? -12.197 -0.320 26.320 1.00 97.75 94 LYS A O 1
ATOM 763 N N . ARG A 1 95 ? -11.668 0.370 24.251 1.00 97.44 95 ARG A N 1
ATOM 764 C CA . ARG A 1 95 ? -12.733 1.388 24.172 1.00 97.44 95 ARG A CA 1
ATOM 765 C C . ARG A 1 95 ? -14.127 0.776 24.343 1.00 97.44 95 ARG A C 1
ATOM 767 O O . ARG A 1 95 ? -14.927 1.275 25.132 1.00 97.44 95 ARG A O 1
ATOM 774 N N . ILE A 1 96 ? -14.415 -0.326 23.651 1.00 96.62 96 ILE A N 1
ATOM 775 C CA . ILE A 1 96 ? -15.705 -1.026 23.735 1.00 96.62 96 ILE A CA 1
ATOM 776 C C . ILE A 1 96 ? -15.926 -1.604 25.135 1.00 96.62 96 ILE A C 1
ATOM 778 O O . ILE A 1 96 ? -17.049 -1.562 25.632 1.00 96.62 96 ILE A O 1
ATOM 782 N N . GLN A 1 97 ? -14.886 -2.122 25.793 1.00 96.44 97 GLN A N 1
ATOM 783 C CA . GLN A 1 97 ? -14.987 -2.593 27.177 1.00 96.44 97 GLN A CA 1
ATOM 784 C C . GLN A 1 97 ? -15.388 -1.466 28.135 1.00 96.44 97 GLN A C 1
ATOM 786 O O . GLN A 1 97 ? -16.310 -1.658 28.927 1.00 96.44 97 GLN A O 1
ATOM 791 N N . LEU A 1 98 ? -14.775 -0.282 28.013 1.00 96.00 98 LEU A N 1
ATOM 792 C CA . LEU A 1 98 ? -15.149 0.894 28.808 1.00 96.00 98 LEU A CA 1
ATOM 793 C C . LEU A 1 98 ? -16.603 1.312 28.554 1.00 96.00 98 LEU A C 1
ATOM 795 O O . LEU A 1 98 ? -17.358 1.532 29.499 1.00 96.00 98 LEU A O 1
ATOM 799 N N . LEU A 1 99 ? -17.026 1.354 27.286 1.00 95.00 99 LEU A N 1
ATOM 800 C CA . LEU A 1 99 ? -18.408 1.683 26.924 1.00 95.00 99 LEU A CA 1
ATOM 801 C C . LEU A 1 99 ? -19.405 0.649 27.449 1.00 95.00 99 LEU A C 1
ATOM 803 O O . LEU A 1 99 ? -20.471 1.019 27.931 1.00 95.00 99 LEU A O 1
ATOM 807 N N . ARG A 1 100 ? -19.068 -0.643 27.387 1.00 93.12 100 ARG A N 1
ATOM 808 C CA . ARG A 1 100 ? -19.894 -1.722 27.945 1.00 93.12 100 ARG A CA 1
ATOM 809 C C . ARG A 1 100 ? -20.029 -1.601 29.458 1.00 93.12 100 ARG A C 1
ATOM 811 O O . ARG A 1 100 ? -21.138 -1.766 29.951 1.00 93.12 100 ARG A O 1
ATOM 818 N N . ALA A 1 101 ? -18.945 -1.285 30.164 1.00 93.31 101 ALA A N 1
ATOM 819 C CA . ALA A 1 101 ? -18.967 -1.075 31.609 1.00 93.31 101 ALA A CA 1
ATOM 820 C C . ALA A 1 101 ? -19.796 0.160 32.001 1.00 93.31 101 ALA A C 1
ATOM 822 O O . ALA A 1 101 ? -20.562 0.113 32.958 1.00 93.31 101 ALA A O 1
ATOM 823 N N . ALA A 1 102 ? -19.696 1.249 31.232 1.00 93.00 102 ALA A N 1
ATOM 824 C CA . ALA A 1 102 ? -20.501 2.452 31.439 1.00 93.00 102 ALA A CA 1
ATOM 825 C C . ALA A 1 102 ? -21.973 2.283 31.009 1.00 93.00 102 ALA A C 1
ATOM 827 O O . ALA A 1 102 ? -22.834 3.078 31.399 1.00 93.00 102 ALA A O 1
ATOM 828 N N . ARG A 1 103 ? -22.289 1.269 30.191 1.00 91.69 103 ARG A N 1
ATOM 829 C CA . ARG A 1 103 ? -23.637 1.064 29.657 1.00 91.69 103 ARG A CA 1
ATOM 830 C C . ARG A 1 103 ? -24.589 0.615 30.761 1.00 91.69 103 ARG A C 1
ATOM 832 O O . ARG A 1 103 ? -24.532 -0.514 31.236 1.00 91.69 103 ARG A O 1
ATOM 839 N N . LYS A 1 104 ? -25.579 1.454 31.062 1.00 85.06 104 LYS A N 1
ATOM 840 C CA . LYS A 1 104 ? -26.748 1.088 31.875 1.00 85.06 104 LYS A CA 1
ATOM 841 C C . LYS A 1 104 ? -27.768 0.352 31.007 1.00 85.06 104 LYS A C 1
ATOM 843 O O . LYS A 1 104 ? -28.741 0.941 30.543 1.00 85.06 104 LYS A O 1
ATOM 848 N N . PHE A 1 105 ? -27.489 -0.915 30.707 1.00 87.38 105 PHE A N 1
ATOM 849 C CA . PHE A 1 105 ? -28.374 -1.741 29.887 1.00 87.38 105 PHE A CA 1
ATOM 850 C C . PHE A 1 105 ? -29.740 -1.912 30.566 1.00 87.38 105 PHE A C 1
ATOM 852 O O . PHE A 1 105 ? -29.803 -2.345 31.713 1.00 87.38 105 PHE A O 1
ATOM 859 N N . LYS A 1 106 ? -30.817 -1.568 29.853 1.00 86.69 106 LYS A N 1
ATOM 860 C CA . LYS A 1 106 ? -32.206 -1.798 30.264 1.00 86.69 106 LYS A CA 1
ATOM 861 C C . LYS A 1 106 ? -32.776 -2.920 29.385 1.00 86.69 106 LYS A C 1
ATOM 863 O O . LYS A 1 106 ? -32.938 -2.686 28.191 1.00 86.69 106 LYS A O 1
ATOM 868 N N . PRO A 1 107 ? -32.956 -4.137 29.927 1.00 88.75 107 PRO A N 1
ATOM 869 C CA . PRO A 1 107 ? -33.326 -5.318 29.145 1.00 88.75 107 PRO A CA 1
ATOM 870 C C . PRO A 1 107 ? -34.830 -5.486 28.884 1.00 88.75 107 PRO A C 1
ATOM 872 O O . PRO A 1 107 ? -35.195 -6.416 28.172 1.00 88.75 107 PRO A O 1
ATOM 875 N N . TYR A 1 108 ? -35.671 -4.623 29.452 1.00 86.06 108 TYR A N 1
ATOM 876 C CA . TYR A 1 108 ? -37.127 -4.647 29.329 1.00 86.06 108 TYR A CA 1
ATOM 877 C C . TYR A 1 108 ? -37.620 -3.334 28.732 1.00 86.06 108 TYR A C 1
ATOM 879 O O . TYR A 1 108 ? -37.010 -2.288 29.075 1.00 86.06 108 TYR A O 1
#

Organism: Quillaja saponaria (NCBI:txid32244)

InterPro domain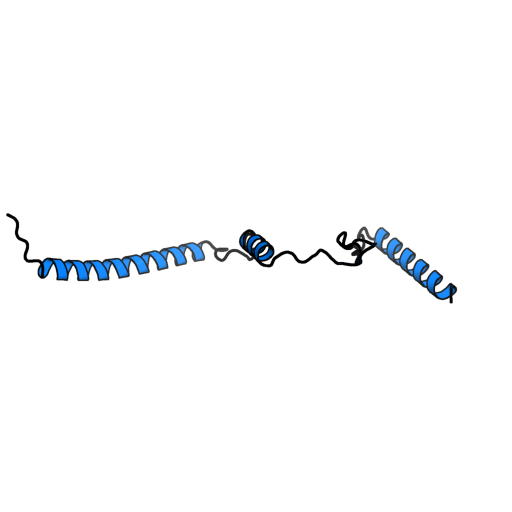s:
  IPR024326 Ribosomal RNA-processing protein 7, C-terminal domain [PF12923] (3-108)
  IPR040446 Ribosomal RNA-processing protein 7 [PTHR13191] (1-108)

Secondary structure (DSSP, 8-state):
-HHHHHHHHHHHHHHHHHHHTTT-----------TTB-TTT--B-----HHHHHHHHHTSPP-S--TTSSHHHHHHHHHHHHHHHHHHHHHHHHHHHHHHHH------

Mean predicted aligned error: 17.97 Å

pLDDT: mean 76.35, std 15.06, range [49.41, 98.38]

Radius of gyration: 34.44 Å; Cα contacts (8 Å, |Δi|>4): 18; chains: 1; bounding box: 71×42×86 Å